Protein AF-A0A7X8BRR0-F1 (afdb_monomer_lite)

Radius of gyration: 15.64 Å; chains: 1; bounding box: 34×24×42 Å

Foldseek 3Di:
DVCVVVVHDDDDDQDDDPVRPQCCRFPQVNVCVVCVVPDPDGDDPHGDDDWDDFDWDPVDPDIDTPDDTPPDDDD

pLDDT: mean 92.3, std 4.66, range [74.94, 97.81]

Secondary structure (DSSP, 8-state):
-HHHHHSS---------TT--SHHHH-HHHHHHHHTTT-S-----SPPPSSPPPEEE-SSSS-EEEE--SS----

Structure (mmCIF, N/CA/C/O backbone):
data_AF-A0A7X8BRR0-F1
#
_entry.id   AF-A0A7X8BRR0-F1
#
loop_
_atom_site.group_PDB
_atom_site.id
_atom_site.type_symbol
_atom_site.label_atom_id
_atom_site.label_alt_id
_atom_site.label_comp_id
_atom_site.label_asym_id
_atom_site.label_entity_id
_atom_site.label_seq_id
_atom_site.pdbx_PDB_ins_code
_atom_site.Cartn_x
_atom_site.Cartn_y
_atom_site.Cartn_z
_atom_site.occupancy
_atom_site.B_iso_or_equiv
_atom_site.auth_seq_id
_atom_site.auth_comp_id
_atom_site.auth_asym_id
_atom_site.auth_atom_id
_atom_site.pdbx_PDB_model_num
ATOM 1 N N . GLU A 1 1 ? -11.816 -6.958 -4.069 1.00 93.00 1 GLU A N 1
ATOM 2 C CA . GLU A 1 1 ? -13.169 -6.485 -3.724 1.00 93.00 1 GLU A CA 1
ATOM 3 C C . GLU A 1 1 ? -13.360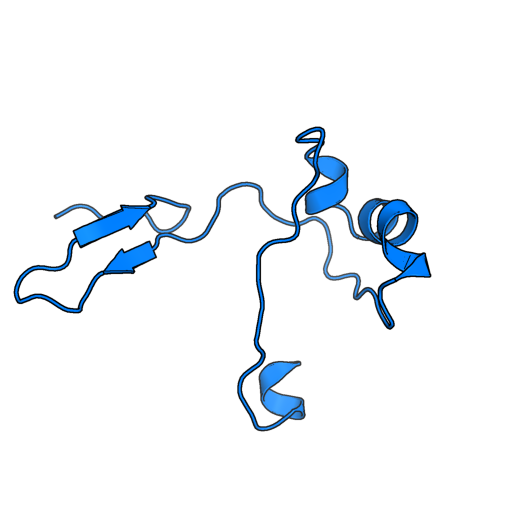 -4.978 -3.867 1.00 93.00 1 GLU A C 1
ATOM 5 O O . GLU A 1 1 ? -14.152 -4.587 -4.707 1.00 93.00 1 GLU A O 1
ATOM 10 N N . ILE A 1 2 ? -12.613 -4.128 -3.148 1.00 94.00 2 ILE A N 1
ATOM 11 C CA . ILE A 1 2 ? -12.823 -2.659 -3.129 1.00 94.00 2 ILE A CA 1
ATOM 12 C C . ILE A 1 2 ? -12.926 -2.037 -4.534 1.00 94.00 2 ILE A C 1
ATOM 14 O O . ILE A 1 2 ? -13.917 -1.389 -4.851 1.00 94.00 2 ILE A O 1
ATOM 18 N N . VAL A 1 3 ? -11.939 -2.284 -5.401 1.00 95.94 3 VAL A N 1
ATOM 19 C CA . VAL A 1 3 ? -11.924 -1.752 -6.780 1.00 95.94 3 VAL A CA 1
ATOM 20 C C . VAL A 1 3 ? -13.122 -2.249 -7.604 1.00 95.94 3 VAL A C 1
ATOM 22 O O . VAL A 1 3 ? -13.681 -1.497 -8.394 1.00 95.94 3 VAL A O 1
ATOM 25 N N . VAL A 1 4 ? -13.536 -3.506 -7.406 1.00 97.19 4 VAL A N 1
ATOM 26 C CA . VAL A 1 4 ? -14.674 -4.110 -8.122 1.00 97.19 4 VAL A CA 1
ATOM 27 C C . VAL A 1 4 ? -15.980 -3.441 -7.703 1.00 97.19 4 VAL A C 1
ATOM 29 O O . VAL A 1 4 ? -16.768 -3.070 -8.565 1.00 97.19 4 VAL A O 1
ATOM 32 N N . GLN A 1 5 ? -16.178 -3.241 -6.399 1.00 96.56 5 GLN A N 1
ATOM 33 C CA . GLN A 1 5 ? -17.361 -2.571 -5.854 1.00 96.56 5 GLN A CA 1
ATOM 34 C C . GLN A 1 5 ? -17.430 -1.095 -6.267 1.00 96.56 5 GLN A C 1
ATOM 36 O O . GLN A 1 5 ? -18.511 -0.585 -6.545 1.00 96.56 5 GLN A O 1
ATOM 41 N N . LEU A 1 6 ? -16.279 -0.418 -6.346 1.00 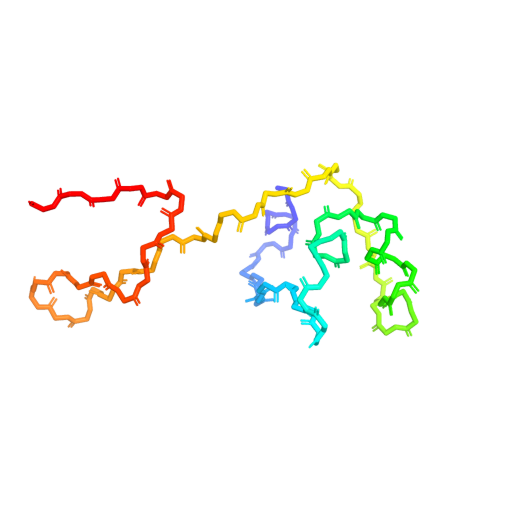95.94 6 LEU A N 1
ATOM 42 C CA . LEU A 1 6 ? -16.200 0.976 -6.780 1.00 95.94 6 LEU A CA 1
ATOM 43 C C . LEU A 1 6 ? -16.509 1.142 -8.280 1.00 95.94 6 LEU A C 1
ATOM 45 O O . LEU A 1 6 ? -17.012 2.180 -8.692 1.00 95.94 6 LEU A O 1
ATOM 49 N N . GLY A 1 7 ? -16.214 0.129 -9.103 1.00 97.81 7 GLY A N 1
ATOM 50 C CA . GLY A 1 7 ? -16.457 0.156 -10.550 1.00 97.81 7 GLY A CA 1
ATOM 51 C C . GLY A 1 7 ? -15.456 0.999 -11.352 1.00 97.81 7 GLY A C 1
ATOM 52 O O . GLY A 1 7 ? -15.586 1.113 -12.570 1.00 97.81 7 GLY A O 1
ATOM 53 N N . ASN A 1 8 ? -14.436 1.563 -10.700 1.00 97.19 8 ASN A N 1
ATOM 54 C CA . ASN A 1 8 ? -13.370 2.341 -11.326 1.00 97.19 8 ASN A CA 1
ATOM 55 C C . ASN A 1 8 ? -12.024 2.148 -10.601 1.00 97.19 8 ASN A C 1
ATOM 57 O O . ASN A 1 8 ? -11.999 1.666 -9.466 1.00 97.19 8 ASN A O 1
ATOM 61 N N . PRO A 1 9 ? -10.892 2.528 -11.229 1.00 96.69 9 PRO A N 1
ATOM 62 C CA . PRO A 1 9 ? -9.581 2.469 -10.590 1.00 96.69 9 PRO A CA 1
ATOM 63 C C . PRO A 1 9 ? -9.520 3.282 -9.295 1.00 96.69 9 PRO A C 1
ATOM 65 O O . PRO A 1 9 ? -10.201 4.300 -9.155 1.00 96.69 9 PRO A O 1
ATOM 68 N N . VAL A 1 10 ? -8.654 2.841 -8.384 1.00 95.44 10 VAL A N 1
ATOM 69 C CA . VAL A 1 10 ? -8.328 3.544 -7.140 1.00 95.44 10 VAL A CA 1
ATOM 70 C C . VAL A 1 10 ? -6.921 4.106 -7.270 1.00 95.44 10 VAL A C 1
ATOM 72 O O . VAL A 1 10 ? -5.972 3.363 -7.523 1.00 95.44 10 VAL A O 1
ATOM 75 N N . LEU A 1 11 ? -6.786 5.420 -7.095 1.00 95.12 11 LEU A N 1
ATOM 76 C CA . LEU A 1 11 ? -5.479 6.039 -6.922 1.00 95.12 11 LEU A CA 1
ATOM 77 C C . LEU A 1 11 ? -4.941 5.644 -5.545 1.00 95.12 11 LEU A C 1
ATOM 79 O O . LEU A 1 11 ? -5.613 5.840 -4.538 1.00 95.12 11 LEU A O 1
ATOM 83 N N . SER A 1 12 ? -3.739 5.082 -5.510 1.00 92.56 12 SER A N 1
ATOM 84 C CA . SER A 1 12 ? -3.137 4.554 -4.289 1.00 92.56 12 SER A CA 1
ATOM 85 C C . SER A 1 12 ? -1.638 4.819 -4.276 1.00 92.56 12 SER A C 1
ATOM 87 O O . SER A 1 12 ? -0.990 4.862 -5.321 1.00 92.56 12 SER A O 1
ATOM 89 N N . THR A 1 13 ? -1.084 4.925 -3.074 1.00 89.62 13 THR A N 1
ATOM 90 C CA . THR A 1 13 ? 0.355 4.893 -2.799 1.00 89.62 13 THR A CA 1
ATOM 91 C C . THR A 1 13 ? 0.612 3.952 -1.624 1.00 89.62 13 THR A C 1
ATOM 93 O O . THR A 1 13 ? -0.319 3.597 -0.904 1.00 89.62 13 THR A O 1
ATOM 96 N N . SER A 1 14 ? 1.858 3.524 -1.435 1.00 87.44 14 SER A N 1
ATOM 97 C CA . SER A 1 14 ? 2.261 2.843 -0.203 1.00 87.44 14 SER A CA 1
ATOM 98 C C . SER A 1 14 ? 2.110 3.791 0.987 1.00 87.44 14 SER A C 1
ATOM 100 O O . SER A 1 14 ? 2.478 4.965 0.875 1.00 87.44 14 SER A O 1
ATOM 102 N N . VAL A 1 15 ? 1.614 3.272 2.111 1.00 88.31 15 VAL A N 1
ATOM 103 C CA . VAL A 1 15 ? 1.713 3.951 3.409 1.00 88.31 15 VAL A CA 1
ATOM 104 C C . VAL A 1 15 ? 3.196 4.066 3.751 1.00 88.31 15 VAL A C 1
ATOM 106 O O . VAL A 1 15 ? 3.955 3.119 3.545 1.00 88.31 15 VAL A O 1
ATOM 109 N N . LYS A 1 16 ? 3.622 5.249 4.185 1.00 84.38 16 LYS A N 1
ATOM 110 C CA . LYS A 1 16 ? 5.010 5.525 4.550 1.00 84.38 16 LYS A CA 1
ATOM 111 C C . LYS A 1 16 ? 5.052 6.142 5.928 1.00 84.38 16 LYS A C 1
ATOM 113 O O . LYS A 1 16 ? 4.267 7.043 6.218 1.00 84.38 16 LYS A O 1
ATOM 118 N N . ASP A 1 17 ? 6.012 5.681 6.708 1.00 85.69 17 ASP A N 1
ATOM 119 C CA . ASP A 1 17 ? 6.339 6.242 8.001 1.00 85.69 17 ASP A CA 1
ATOM 120 C C . ASP A 1 17 ? 7.585 7.127 7.894 1.00 85.69 17 ASP A C 1
ATOM 122 O O . ASP A 1 17 ? 8.538 6.755 7.215 1.00 85.69 17 ASP A O 1
ATOM 126 N N . GLU A 1 18 ? 7.592 8.295 8.537 1.00 81.88 18 GLU A N 1
ATOM 127 C CA . GLU A 1 18 ? 8.756 9.198 8.517 1.00 81.88 18 GLU A CA 1
ATOM 128 C C . GLU A 1 18 ? 9.933 8.673 9.350 1.00 81.88 18 GLU A C 1
ATOM 130 O O . GLU A 1 18 ? 11.076 9.052 9.098 1.00 81.88 18 GLU A O 1
ATOM 135 N N . ASN A 1 19 ? 9.660 7.793 10.316 1.00 83.81 19 ASN A N 1
ATOM 136 C CA . ASN A 1 19 ? 10.667 7.170 11.168 1.00 83.81 19 ASN A CA 1
ATOM 137 C C . ASN A 1 19 ? 11.075 5.775 10.664 1.00 83.81 19 ASN A C 1
ATOM 139 O O . ASN A 1 19 ? 11.812 5.075 11.357 1.00 83.81 19 ASN A O 1
ATOM 143 N N . ASP A 1 20 ? 10.583 5.362 9.486 1.00 77.56 20 ASP A N 1
ATOM 144 C CA . ASP A 1 20 ? 10.754 4.016 8.920 1.00 77.56 20 ASP A CA 1
ATOM 145 C C . ASP A 1 20 ? 10.331 2.888 9.887 1.00 77.56 20 ASP A C 1
ATOM 147 O O . ASP A 1 20 ? 10.845 1.766 9.840 1.00 77.56 20 ASP A O 1
ATOM 151 N N . GLU A 1 21 ? 9.369 3.173 10.769 1.00 83.44 21 GLU A N 1
ATOM 152 C CA . GLU A 1 21 ? 8.813 2.186 11.689 1.00 83.44 21 GLU A CA 1
ATOM 153 C C . GLU A 1 21 ? 7.880 1.240 10.923 1.00 83.44 21 GLU A C 1
ATOM 155 O O . GLU A 1 21 ? 6.794 1.607 10.466 1.00 83.44 21 GLU A O 1
ATOM 160 N N . ILE A 1 22 ? 8.346 0.004 10.756 1.00 84.19 22 ILE A N 1
ATOM 161 C CA . ILE A 1 22 ? 7.723 -1.025 9.921 1.00 84.19 22 ILE A CA 1
ATOM 162 C C . ILE A 1 22 ? 6.282 -1.282 10.343 1.00 84.19 22 ILE A C 1
ATOM 164 O O . ILE A 1 22 ? 5.391 -1.363 9.498 1.00 84.19 22 ILE A O 1
ATOM 168 N N . GLU A 1 23 ? 6.058 -1.394 11.645 1.00 85.44 23 GLU A N 1
ATOM 169 C CA . GLU A 1 23 ? 4.789 -1.788 12.227 1.00 85.44 23 GLU A CA 1
ATOM 170 C C . GLU A 1 23 ? 3.685 -0.773 11.903 1.00 85.44 23 GLU A C 1
ATOM 172 O O . GLU A 1 23 ? 2.570 -1.168 11.572 1.00 85.44 23 GLU A O 1
ATOM 1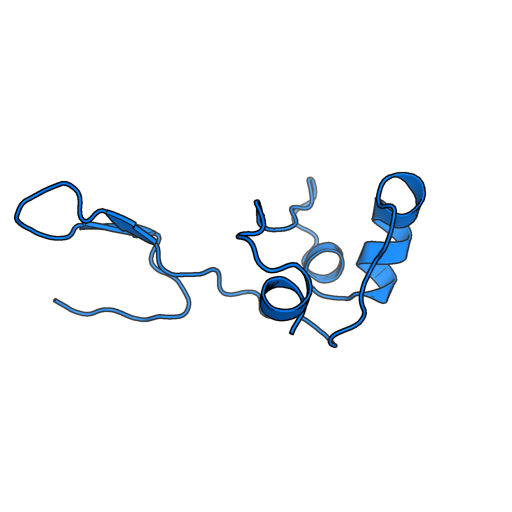77 N N . TYR A 1 24 ? 4.024 0.516 11.824 1.00 88.31 24 TYR A N 1
ATOM 178 C CA . TYR A 1 24 ? 3.115 1.570 11.370 1.00 88.31 24 TYR A CA 1
ATOM 179 C C . TYR A 1 24 ? 2.835 1.529 9.858 1.00 88.31 24 TYR A C 1
ATOM 181 O O . TYR A 1 24 ? 1.983 2.245 9.360 1.00 88.31 24 TYR A O 1
ATOM 189 N N . THR A 1 25 ? 3.491 0.675 9.079 1.00 89.75 25 THR A N 1
ATOM 190 C CA . THR A 1 25 ? 3.176 0.501 7.647 1.00 89.75 25 THR A CA 1
ATOM 191 C C . THR A 1 25 ? 2.515 -0.837 7.332 1.00 89.75 25 THR A C 1
ATOM 193 O O . THR A 1 25 ? 2.012 -1.022 6.221 1.00 89.75 25 THR A O 1
ATOM 196 N N . THR A 1 26 ? 2.485 -1.763 8.294 1.00 92.69 26 THR A N 1
ATOM 197 C CA . THR A 1 26 ? 2.007 -3.134 8.082 1.00 92.69 26 THR A CA 1
ATOM 198 C C . THR A 1 26 ? 0.911 -3.577 9.038 1.00 92.69 26 THR A C 1
ATOM 200 O O . THR A 1 26 ? 0.127 -4.438 8.650 1.00 92.69 26 THR A O 1
ATOM 203 N N . ASP A 1 27 ? 0.855 -3.053 10.263 1.00 95.06 27 ASP A N 1
ATOM 204 C CA . ASP A 1 27 ? -0.147 -3.448 11.252 1.00 95.06 27 ASP A CA 1
ATOM 205 C C . ASP A 1 27 ? -1.361 -2.502 11.194 1.00 95.06 27 ASP A C 1
ATOM 207 O O . ASP A 1 27 ? -1.203 -1.294 11.381 1.00 95.06 27 ASP A O 1
ATOM 211 N N . PRO A 1 28 ? -2.577 -3.006 10.921 1.00 94.50 28 PRO A N 1
ATOM 212 C CA . PRO A 1 28 ? -3.761 -2.165 10.794 1.00 94.50 28 PRO A CA 1
ATOM 213 C C . PRO A 1 28 ? -4.151 -1.443 12.092 1.00 94.50 28 PRO A C 1
ATOM 215 O O . PRO A 1 28 ? -4.695 -0.341 12.004 1.00 94.50 28 PRO A O 1
ATOM 218 N N . GLU A 1 29 ? -3.866 -2.004 13.273 1.00 94.62 29 GLU A N 1
ATOM 219 C CA . GLU A 1 29 ? -4.154 -1.341 14.551 1.00 94.62 29 GLU A CA 1
ATOM 220 C C . GLU A 1 29 ? -3.239 -0.126 14.740 1.00 94.62 29 GLU A C 1
ATOM 222 O O . GLU A 1 29 ? -3.718 0.971 15.033 1.00 94.62 29 GLU A O 1
ATOM 227 N N . LEU A 1 30 ? -1.941 -0.286 14.467 1.00 94.56 30 LEU A N 1
ATOM 228 C CA . LEU A 1 30 ? -0.959 0.800 14.568 1.00 94.56 30 LEU A CA 1
ATOM 229 C C . LEU A 1 30 ? -1.130 1.837 13.450 1.00 94.56 30 LEU A C 1
ATOM 231 O O . LEU A 1 30 ? -0.980 3.039 13.680 1.00 94.56 30 LEU A O 1
ATOM 235 N N . ILE A 1 31 ? -1.520 1.405 12.245 1.00 94.25 31 ILE A N 1
ATOM 236 C CA . ILE A 1 31 ? -1.930 2.321 11.173 1.00 94.25 31 ILE A CA 1
ATOM 237 C C . ILE A 1 31 ? -3.133 3.160 11.627 1.00 94.25 31 ILE A C 1
ATOM 239 O O . ILE A 1 31 ? -3.166 4.373 11.415 1.00 94.25 31 ILE A O 1
ATOM 243 N N . HIS A 1 32 ? -4.133 2.550 12.261 1.00 95.38 32 HIS A N 1
ATOM 244 C CA . HIS A 1 32 ? -5.275 3.304 12.766 1.00 95.38 32 HIS A CA 1
ATOM 245 C C . HIS A 1 32 ? -4.881 4.267 13.890 1.00 95.38 32 HIS A C 1
ATOM 247 O O . HIS A 1 32 ? -5.320 5.414 13.873 1.00 95.38 32 HIS A O 1
ATOM 253 N N . GLU A 1 33 ? -4.005 3.851 14.808 1.00 94.56 33 GLU A N 1
ATOM 254 C CA . GLU A 1 33 ? -3.483 4.715 15.873 1.00 94.56 33 GLU A CA 1
ATOM 255 C C . GLU A 1 33 ? -2.809 5.976 15.312 1.00 94.56 33 GLU A C 1
ATOM 257 O O . GLU A 1 33 ? -3.047 7.080 15.804 1.00 94.56 33 GLU A O 1
ATOM 262 N N . LYS A 1 34 ? -2.002 5.836 14.253 1.00 92.62 34 LYS A N 1
ATOM 263 C CA . LYS A 1 34 ? -1.212 6.947 13.705 1.00 92.62 34 LYS A CA 1
ATOM 264 C C . LYS A 1 34 ? -1.954 7.813 12.686 1.00 92.62 34 LYS A C 1
ATOM 266 O O . LYS A 1 34 ? -1.766 9.029 12.682 1.00 92.62 34 LYS A O 1
ATOM 271 N N . TRP A 1 35 ? -2.785 7.227 11.822 1.00 93.25 35 TRP A N 1
ATOM 272 C CA . TRP A 1 35 ? -3.462 7.953 10.732 1.00 93.25 35 TRP A CA 1
ATOM 273 C C . TRP A 1 35 ? -4.986 8.033 10.873 1.00 93.25 35 TRP A C 1
ATOM 275 O O . TRP A 1 35 ? -5.627 8.659 10.031 1.00 93.25 35 TRP A O 1
ATOM 285 N N . GLY A 1 36 ? -5.587 7.457 11.916 1.00 94.12 36 GLY A N 1
ATOM 286 C CA . GLY A 1 36 ? -7.044 7.416 12.097 1.00 94.12 36 GLY A CA 1
ATOM 287 C C . GLY A 1 36 ? -7.723 8.786 12.188 1.00 94.12 36 GLY A C 1
ATOM 288 O O . GLY A 1 36 ? -8.889 8.905 11.836 1.00 94.12 36 GLY A O 1
ATOM 289 N N . GLU A 1 37 ? -6.991 9.830 12.582 1.00 95.06 37 GLU A N 1
ATOM 290 C CA . GLU A 1 37 ? -7.505 11.209 12.621 1.00 95.06 37 GLU A CA 1
ATOM 291 C C . GLU A 1 37 ? -7.577 11.874 11.233 1.00 95.06 37 GLU A C 1
ATOM 293 O O . GLU A 1 37 ? -8.303 12.851 11.052 1.00 95.06 37 GLU A O 1
ATOM 298 N N . ILE A 1 38 ? -6.817 11.377 10.247 1.00 94.44 38 ILE A N 1
ATOM 299 C CA . ILE A 1 38 ? -6.795 11.931 8.880 1.00 94.44 38 ILE A CA 1
ATOM 300 C C . ILE A 1 38 ? -7.428 11.008 7.838 1.00 94.44 38 ILE A C 1
ATOM 302 O O . ILE A 1 38 ? -7.798 11.468 6.759 1.00 94.44 38 ILE A O 1
ATOM 306 N N . ALA A 1 39 ? -7.506 9.710 8.123 1.00 93.25 39 ALA A N 1
ATOM 307 C CA . ALA A 1 39 ? -8.097 8.720 7.243 1.00 93.25 39 ALA A CA 1
ATOM 308 C C . ALA A 1 39 ? -9.580 8.545 7.581 1.00 93.25 39 ALA A C 1
ATOM 310 O O . ALA A 1 39 ? -9.926 8.235 8.716 1.00 93.25 39 ALA A O 1
ATOM 311 N N . ASP A 1 40 ? -10.457 8.654 6.580 1.00 95.38 40 ASP A N 1
ATOM 312 C CA . ASP A 1 40 ? -11.893 8.403 6.769 1.00 95.38 40 ASP A CA 1
ATOM 313 C C . ASP A 1 40 ? -12.184 6.950 7.181 1.00 95.38 40 ASP A C 1
ATOM 315 O O . ASP A 1 40 ? -13.179 6.661 7.847 1.00 95.38 40 ASP A O 1
ATOM 319 N N . VAL A 1 41 ? -11.337 6.012 6.743 1.00 93.69 41 VAL A N 1
ATOM 320 C CA . VAL A 1 41 ? -11.474 4.588 7.046 1.00 93.69 41 VAL A CA 1
ATOM 321 C C . VAL A 1 41 ? -10.119 3.886 7.030 1.00 93.69 41 VAL A C 1
ATOM 323 O O . VAL A 1 41 ? -9.285 4.131 6.158 1.00 93.69 41 VAL A O 1
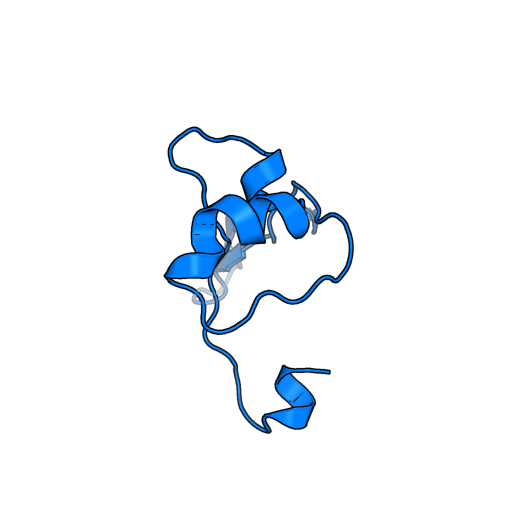ATOM 326 N N . VAL A 1 42 ? -9.934 2.956 7.965 1.00 93.44 42 VAL A N 1
ATOM 327 C CA . VAL A 1 42 ? -8.853 1.964 7.958 1.00 93.44 42 VAL A CA 1
ATOM 328 C C . VAL A 1 42 ? -9.495 0.584 7.868 1.00 93.44 42 VAL A C 1
ATOM 330 O O . VAL A 1 42 ? -10.453 0.293 8.581 1.00 93.44 42 VAL A O 1
ATOM 333 N N . ILE A 1 43 ? -9.012 -0.249 6.947 1.00 93.50 43 ILE A N 1
ATOM 334 C CA . ILE A 1 43 ? -9.545 -1.593 6.709 1.00 93.50 43 ILE A CA 1
ATOM 335 C C . ILE A 1 43 ? -8.520 -2.603 7.212 1.00 93.50 43 ILE A C 1
ATOM 337 O O . ILE A 1 43 ? -7.426 -2.697 6.657 1.00 93.50 43 ILE A O 1
ATOM 341 N N . ASP A 1 44 ? -8.897 -3.378 8.224 1.00 95.69 44 ASP A N 1
ATOM 342 C CA . ASP A 1 44 ? -8.094 -4.497 8.707 1.00 95.69 44 ASP A CA 1
ATOM 343 C C . ASP A 1 44 ? -8.179 -5.681 7.726 1.00 95.69 44 ASP A C 1
ATOM 345 O O . ASP A 1 44 ? -9.219 -6.327 7.570 1.00 95.69 44 ASP A O 1
ATOM 349 N N . GLY A 1 45 ? -7.069 -5.931 7.030 1.00 93.94 45 GLY A N 1
ATOM 350 C CA . GLY A 1 45 ? -6.849 -7.102 6.179 1.00 93.94 45 GLY A CA 1
ATOM 351 C C . GLY A 1 45 ? -5.786 -8.059 6.728 1.00 93.94 45 GLY A C 1
ATOM 352 O O . GLY A 1 45 ? -5.303 -8.908 5.977 1.00 93.94 45 GLY A O 1
ATOM 353 N N . GLY A 1 46 ? -5.406 -7.910 8.000 1.00 95.12 46 GLY A N 1
ATOM 354 C CA . GLY A 1 46 ? -4.245 -8.539 8.620 1.00 95.12 46 GLY A CA 1
ATOM 355 C C . GLY A 1 46 ? -2.926 -7.810 8.345 1.00 95.12 46 GLY A C 1
ATOM 356 O O . GLY A 1 46 ? -2.867 -6.828 7.604 1.00 95.12 46 GLY A O 1
ATOM 357 N N . VAL A 1 47 ? -1.848 -8.324 8.945 1.00 92.75 47 VAL A N 1
ATOM 358 C CA . VAL A 1 47 ? -0.505 -7.734 8.845 1.00 92.75 47 VAL A CA 1
ATOM 359 C C . VAL A 1 47 ? 0.020 -7.794 7.406 1.00 92.75 47 VAL A C 1
ATOM 361 O O . VAL A 1 47 ? 0.076 -8.858 6.781 1.00 92.75 47 VAL A O 1
ATOM 364 N N . GLY A 1 48 ? 0.417 -6.633 6.888 1.00 89.44 48 GLY A N 1
ATOM 365 C CA . GLY A 1 48 ? 0.991 -6.454 5.559 1.00 89.44 48 GLY A CA 1
ATOM 366 C C . GLY A 1 48 ? 2.407 -7.018 5.401 1.00 89.44 48 GLY A C 1
ATOM 367 O O . GLY A 1 48 ? 3.077 -7.404 6.355 1.00 89.44 48 GLY A O 1
ATOM 368 N N . GLY A 1 49 ? 2.878 -7.067 4.152 1.00 87.50 49 GLY A N 1
ATOM 369 C CA . GLY A 1 49 ? 4.250 -7.458 3.822 1.00 87.50 49 GLY A CA 1
ATOM 370 C C . GLY A 1 49 ? 5.178 -6.256 3.651 1.00 87.50 49 GLY A C 1
ATOM 371 O O . GLY A 1 49 ? 4.740 -5.189 3.234 1.00 87.50 49 GLY A O 1
ATOM 372 N N . LEU A 1 50 ? 6.469 -6.473 3.909 1.00 85.69 50 LEU A N 1
ATOM 373 C CA . LEU A 1 50 ? 7.517 -5.453 3.799 1.00 85.69 50 LEU A CA 1
ATOM 374 C C . LEU A 1 50 ? 8.053 -5.265 2.380 1.00 85.69 50 LEU A C 1
ATOM 376 O O . LEU A 1 50 ? 8.494 -4.178 2.012 1.00 85.69 50 LEU A O 1
ATOM 380 N N . ASP A 1 51 ? 8.030 -6.328 1.578 1.00 89.56 51 ASP A N 1
ATOM 381 C CA . ASP A 1 51 ? 8.580 -6.286 0.231 1.00 89.56 51 ASP A CA 1
ATOM 382 C C . ASP A 1 51 ? 7.656 -5.492 -0.704 1.00 89.56 51 ASP A C 1
ATOM 384 O O . ASP A 1 51 ? 6.519 -5.920 -0.954 1.00 89.56 51 ASP A O 1
ATOM 388 N N . PRO A 1 52 ? 8.122 -4.371 -1.285 1.00 90.62 52 PRO A N 1
ATOM 389 C CA . PRO A 1 52 ? 7.308 -3.580 -2.192 1.00 90.62 52 PRO A CA 1
ATOM 390 C C . PRO A 1 52 ? 7.056 -4.329 -3.505 1.00 90.62 52 PRO A C 1
ATOM 392 O O . PRO A 1 52 ? 7.679 -5.346 -3.823 1.00 90.62 52 PRO A O 1
ATOM 395 N N . SER A 1 53 ? 6.166 -3.786 -4.333 1.00 93.56 53 SER A N 1
ATOM 396 C CA . SER A 1 53 ? 6.005 -4.262 -5.705 1.00 93.56 53 SER A CA 1
ATOM 397 C C . SER A 1 53 ? 7.247 -3.973 -6.553 1.00 93.56 53 SER A C 1
ATOM 399 O O . SER A 1 53 ? 7.904 -2.934 -6.403 1.00 93.56 53 SER A O 1
ATOM 401 N N . THR A 1 54 ? 7.519 -4.878 -7.491 1.00 95.81 54 THR A N 1
ATOM 402 C CA . THR A 1 54 ? 8.453 -4.626 -8.590 1.00 95.81 54 THR A CA 1
ATOM 403 C C . THR A 1 54 ? 7.822 -3.627 -9.550 1.00 95.81 54 THR A C 1
ATOM 405 O O . THR A 1 54 ? 6.665 -3.792 -9.937 1.00 95.81 54 THR A O 1
ATOM 408 N N . VAL A 1 55 ? 8.575 -2.596 -9.919 1.00 95.38 55 VAL A N 1
ATOM 409 C CA . VAL A 1 55 ? 8.171 -1.584 -10.896 1.00 95.38 55 VAL A CA 1
ATOM 410 C C . VAL A 1 55 ? 9.043 -1.758 -12.128 1.00 95.38 55 VAL A C 1
ATOM 412 O O . VAL A 1 55 ? 10.270 -1.792 -12.028 1.00 95.38 55 VAL A O 1
ATOM 415 N N . VAL A 1 56 ? 8.387 -1.897 -13.276 1.00 96.19 56 VAL A N 1
ATOM 416 C CA . VAL A 1 56 ? 9.026 -2.066 -14.579 1.00 96.19 56 VAL A CA 1
ATOM 417 C C . VAL A 1 56 ? 8.547 -0.937 -15.476 1.00 96.19 56 VAL A C 1
ATOM 419 O O . VAL A 1 56 ? 7.341 -0.733 -15.623 1.00 96.19 56 VAL A O 1
ATOM 422 N N . ASP A 1 57 ? 9.488 -0.189 -16.036 1.00 96.31 57 ASP A N 1
ATOM 423 C CA . ASP A 1 57 ? 9.228 0.776 -17.088 1.00 96.31 57 ASP A CA 1
ATOM 424 C C . ASP A 1 57 ? 9.151 0.034 -18.426 1.00 96.31 57 ASP A C 1
ATOM 426 O O . ASP A 1 57 ? 10.112 -0.592 -18.870 1.00 96.31 57 ASP A O 1
ATOM 430 N N . CYS A 1 58 ? 7.974 0.089 -19.046 1.00 96.00 58 CYS A N 1
ATOM 431 C CA . CYS A 1 58 ? 7.690 -0.527 -20.341 1.00 96.00 58 CYS A CA 1
ATOM 432 C C . CYS A 1 58 ? 7.469 0.525 -21.441 1.00 96.00 58 CYS A C 1
ATOM 434 O O . CYS A 1 58 ? 6.785 0.249 -22.425 1.00 96.00 58 CYS A O 1
ATOM 436 N N . THR A 1 59 ? 7.955 1.756 -21.258 1.00 96.44 59 THR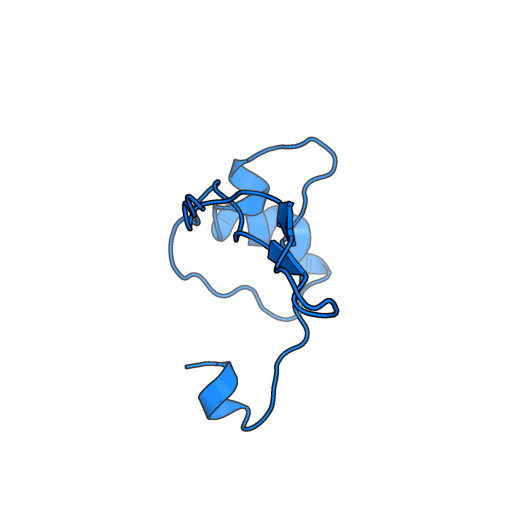 A N 1
ATOM 437 C CA . THR A 1 59 ? 7.779 2.844 -22.233 1.00 96.44 59 THR A CA 1
ATOM 438 C C . THR A 1 59 ? 8.753 2.760 -23.413 1.00 96.44 59 THR A C 1
ATOM 440 O O . THR A 1 59 ? 8.484 3.340 -24.467 1.00 96.44 59 THR A O 1
ATOM 443 N N . PHE A 1 60 ? 9.844 2.001 -23.269 1.00 92.06 60 PHE A N 1
ATOM 444 C CA . PHE A 1 60 ? 10.847 1.742 -24.306 1.00 92.06 60 PHE A CA 1
ATOM 445 C C . PHE A 1 60 ? 10.706 0.338 -24.915 1.00 92.06 60 PHE A C 1
ATOM 447 O O . PHE A 1 60 ? 9.851 -0.450 -24.516 1.00 92.06 60 PHE A O 1
ATOM 454 N N . HIS A 1 61 ? 11.534 0.033 -25.923 1.00 92.69 61 HIS A N 1
ATOM 455 C CA . HIS A 1 61 ? 11.513 -1.274 -26.590 1.00 92.69 61 HIS A CA 1
ATOM 456 C C . HIS A 1 61 ? 11.878 -2.420 -25.639 1.00 92.69 61 HIS A C 1
ATOM 458 O O . HIS A 1 61 ? 11.214 -3.455 -25.649 1.00 92.69 61 HIS A O 1
ATOM 464 N N . ASP A 1 62 ? 12.894 -2.201 -24.804 1.00 93.19 62 ASP A N 1
ATOM 465 C CA . ASP A 1 62 ? 13.338 -3.145 -23.787 1.00 93.19 62 ASP A CA 1
ATOM 466 C C . ASP A 1 62 ? 12.810 -2.701 -22.411 1.00 93.19 62 ASP A C 1
ATOM 468 O O . ASP A 1 62 ? 13.035 -1.549 -22.028 1.00 93.19 62 ASP A O 1
ATOM 472 N N . PRO A 1 63 ? 12.102 -3.569 -21.661 1.00 93.56 63 PRO A N 1
ATOM 473 C CA . PRO A 1 63 ? 11.625 -3.237 -20.323 1.00 93.56 63 PRO A CA 1
ATOM 474 C C . PRO A 1 63 ? 12.777 -3.009 -19.338 1.00 93.56 63 PRO A C 1
ATOM 476 O O . PRO A 1 63 ? 13.709 -3.810 -19.270 1.00 93.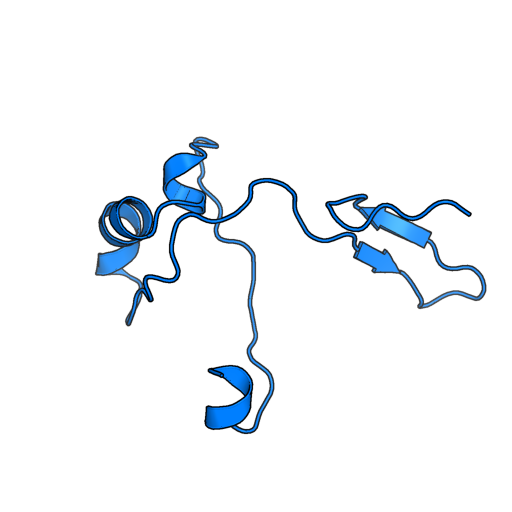56 63 PRO A O 1
ATOM 479 N N . GLU A 1 64 ? 12.670 -1.974 -18.507 1.00 95.00 64 GLU A N 1
ATOM 480 C CA . GLU A 1 64 ? 13.666 -1.646 -17.484 1.00 95.00 64 GLU A CA 1
ATOM 481 C C . GLU A 1 64 ? 13.080 -1.814 -16.078 1.00 95.00 64 GLU A C 1
ATOM 483 O O . GLU A 1 64 ? 12.020 -1.277 -15.759 1.00 95.00 64 GLU A O 1
ATOM 488 N N . ILE A 1 65 ? 13.762 -2.548 -15.195 1.00 95.56 65 ILE A N 1
ATOM 489 C CA . ILE A 1 65 ? 13.358 -2.620 -13.783 1.00 95.56 65 ILE A CA 1
ATOM 490 C C . ILE A 1 65 ? 13.819 -1.342 -13.082 1.00 95.56 65 ILE A C 1
ATOM 492 O O . ILE A 1 65 ? 14.995 -1.191 -12.763 1.00 95.56 65 ILE A O 1
ATOM 496 N N . THR A 1 66 ? 12.877 -0.452 -12.771 1.00 95.62 66 THR A N 1
ATOM 497 C CA . THR A 1 66 ? 13.148 0.781 -12.012 1.00 95.62 66 THR A CA 1
ATOM 498 C C . THR A 1 66 ? 13.137 0.544 -10.502 1.00 95.62 66 THR A C 1
ATOM 500 O O . THR A 1 66 ? 13.756 1.290 -9.744 1.00 95.62 66 THR A O 1
ATOM 503 N N . ARG A 1 67 ? 12.463 -0.521 -10.044 1.00 94.94 67 ARG A N 1
ATOM 504 C CA . ARG A 1 67 ? 12.521 -1.002 -8.656 1.00 94.94 67 ARG A CA 1
ATOM 505 C C . ARG A 1 67 ? 12.301 -2.509 -8.598 1.00 94.94 67 ARG A C 1
ATOM 507 O O . ARG A 1 67 ? 11.223 -2.977 -8.950 1.00 94.94 67 ARG A O 1
ATOM 514 N N . GLN A 1 68 ? 13.270 -3.263 -8.084 1.00 96.12 68 GLN A N 1
ATOM 515 C CA . GLN A 1 68 ? 13.106 -4.693 -7.808 1.00 96.12 68 GLN A CA 1
ATOM 516 C C . GLN A 1 68 ? 12.393 -4.894 -6.462 1.00 96.12 68 GLN A C 1
ATOM 518 O O . GLN A 1 68 ? 12.863 -4.407 -5.438 1.00 96.12 68 GLN A O 1
ATOM 523 N N . GLY A 1 69 ? 11.265 -5.604 -6.466 1.00 94.75 69 GLY A N 1
ATOM 524 C CA . GLY A 1 69 ? 10.478 -5.929 -5.274 1.00 94.75 69 GLY A CA 1
ATOM 525 C C . GLY A 1 69 ? 10.143 -7.420 -5.190 1.00 94.75 69 GLY A C 1
ATOM 526 O O . GLY A 1 69 ? 10.859 -8.254 -5.751 1.00 94.75 69 GLY A O 1
ATOM 527 N N . LYS A 1 70 ? 9.022 -7.753 -4.535 1.00 94.19 70 LYS A N 1
ATOM 528 C CA . LYS A 1 70 ? 8.567 -9.133 -4.269 1.00 94.19 70 LYS A CA 1
ATOM 529 C C . LYS A 1 70 ? 8.446 -10.001 -5.528 1.00 94.19 70 LYS A C 1
ATOM 531 O O . LYS A 1 70 ? 8.679 -11.207 -5.486 1.00 94.19 70 LYS A O 1
ATOM 536 N N . GLY A 1 71 ? 8.073 -9.396 -6.657 1.00 94.81 71 GLY A N 1
ATOM 537 C CA . GLY A 1 71 ? 8.038 -10.064 -7.956 1.00 94.81 71 GLY A CA 1
ATOM 538 C C . GLY A 1 71 ? 9.434 -10.123 -8.567 1.00 94.81 71 GLY A C 1
ATOM 539 O O . GLY A 1 71 ? 9.809 -9.217 -9.312 1.00 94.81 71 GLY A O 1
ATOM 540 N N . VAL A 1 72 ? 10.216 -11.154 -8.237 1.00 95.31 72 VAL A N 1
ATOM 541 C CA . VAL A 1 72 ? 11.581 -11.310 -8.764 1.00 95.31 72 VAL A CA 1
ATOM 542 C C . VAL A 1 72 ? 11.539 -11.585 -10.263 1.00 95.31 72 VAL A C 1
ATOM 544 O O . VAL A 1 72 ? 11.043 -12.626 -10.690 1.00 95.31 72 VAL A O 1
ATOM 547 N N . LEU A 1 73 ? 12.089 -10.661 -11.051 1.00 93.56 73 LEU A N 1
ATOM 548 C CA . LEU A 1 73 ? 12.266 -10.814 -12.489 1.00 93.56 73 LEU A CA 1
ATOM 549 C C . LEU A 1 73 ? 13.749 -11.047 -12.778 1.00 93.56 73 LEU A C 1
ATOM 551 O O . LEU A 1 73 ? 14.621 -10.433 -12.166 1.00 93.56 73 LEU A O 1
ATOM 555 N N . LYS A 1 74 ? 14.031 -11.978 -13.686 1.00 84.94 74 LYS A N 1
ATOM 556 C CA . LYS A 1 74 ? 15.373 -12.258 -14.199 1.00 84.94 74 LYS A CA 1
ATOM 557 C C . LYS A 1 74 ? 15.269 -12.214 -15.716 1.00 84.94 74 LYS A C 1
ATOM 559 O O . LYS A 1 74 ? 14.460 -12.960 -16.266 1.00 84.94 74 LYS A O 1
ATOM 564 N N . PHE A 1 75 ? 16.018 -11.312 -16.338 1.00 74.94 75 PHE A N 1
ATOM 565 C CA . PHE A 1 75 ? 16.139 -11.220 -17.790 1.00 74.94 75 PHE A CA 1
ATOM 566 C C . PHE A 1 75 ? 17.240 -12.151 -18.294 1.00 74.94 75 PHE A C 1
ATOM 568 O O . PHE A 1 75 ? 18.236 -12.330 -17.551 1.00 74.94 75 PHE A O 1
#

Sequence (75 aa):
EIVVQLGNPVLSTSVKDENDEIEYTTDPELIHEKWGEIADVVIDGGVGGLDPSTVVDCTFHDPEITRQGKGVLKF